Protein AF-A0A1G2Q0B9-F1 (afdb_monomer)

Sequence (126 aa):
MPLTKEKIKHFQEKLEEEKKQLESELSRVGKKNPEVAGDWEAVPEDLNVETSDTGELAGAFEEMENRSAVENTLEERFILVSRALDAVKKETYGVCSSQEGKPHPIEYKRLEANPAATECIKHAGI

Solvent-accessible surface area (backbone atoms only — not comparable to full-atom values): 7282 Å² total; per-residue (Å²): 129,83,85,51,71,71,57,50,50,58,43,49,56,52,41,53,52,51,43,54,52,41,54,58,54,40,59,74,31,25,46,75,44,91,90,40,94,82,40,69,42,56,49,73,75,100,63,94,63,52,77,88,39,66,67,50,43,49,52,53,50,55,52,38,52,52,30,38,56,52,32,54,58,46,40,58,51,41,50,37,32,52,51,37,54,50,25,52,75,69,74,48,58,58,40,28,68,64,84,73,80,72,89,44,67,33,51,67,71,54,40,72,76,36,63,43,59,55,44,24,80,89,70,44,95,120

InterPro domains:
  IPR037187 DksA, N-terminal domain superfamily [SSF109635] (3-89)

Mean predicted aligned error: 4.36 Å

pLDDT: mean 93.0, std 7.06, range [52.38, 98.62]

Radius of gyration: 19.01 Å; Cα contacts (8 Å, |Δi|>4): 142; chains: 1; bounding box: 46×31×56 Å

Structure (mmCIF, N/CA/C/O backbone):
data_AF-A0A1G2Q0B9-F1
#
_entry.id   AF-A0A1G2Q0B9-F1
#
loop_
_atom_site.group_PDB
_atom_site.id
_atom_site.type_symbol
_atom_site.label_atom_id
_atom_site.label_alt_id
_atom_site.label_comp_id
_atom_site.label_asym_id
_atom_site.label_entity_id
_atom_site.label_seq_id
_atom_site.pdbx_PDB_ins_code
_atom_site.Cartn_x
_atom_site.Cartn_y
_atom_site.Cartn_z
_atom_site.occupancy
_atom_site.B_iso_or_equiv
_atom_site.auth_seq_id
_atom_site.auth_comp_id
_atom_site.auth_asym_id
_atom_site.auth_atom_id
_atom_site.pdbx_PDB_model_num
ATOM 1 N N . MET A 1 1 ? -11.614 7.821 20.671 1.00 59.47 1 MET A N 1
ATOM 2 C CA . MET A 1 1 ? -12.758 6.907 20.459 1.00 59.47 1 MET A CA 1
ATOM 3 C C . MET A 1 1 ? -12.382 5.942 19.345 1.00 59.47 1 MET A C 1
ATOM 5 O O . MET A 1 1 ? -11.738 6.406 18.409 1.00 59.47 1 MET A O 1
ATOM 9 N N . PRO A 1 2 ? -12.712 4.646 19.454 1.00 75.25 2 PRO A N 1
ATOM 10 C CA . PRO A 1 2 ? -12.465 3.677 18.385 1.00 75.25 2 PRO A CA 1
ATOM 11 C C . PRO A 1 2 ? -13.298 4.004 17.133 1.00 75.25 2 PRO A C 1
ATOM 13 O O . PRO A 1 2 ? -14.316 4.695 17.226 1.00 75.25 2 PRO A O 1
ATOM 16 N N . LEU A 1 3 ? -12.851 3.539 15.963 1.00 89.31 3 LEU A N 1
ATOM 17 C CA . LEU A 1 3 ? -13.593 3.683 14.706 1.00 89.31 3 LEU A CA 1
ATOM 18 C C . LEU A 1 3 ? -14.903 2.887 14.757 1.00 89.31 3 LEU A C 1
ATOM 20 O O . LEU A 1 3 ? -14.970 1.821 15.365 1.00 89.31 3 LEU A O 1
ATOM 24 N N . THR A 1 4 ? -15.944 3.399 14.099 1.00 93.62 4 THR A N 1
ATOM 25 C CA . THR A 1 4 ? -17.203 2.660 13.940 1.00 93.62 4 THR A CA 1
ATOM 26 C C . THR A 1 4 ? -17.090 1.656 12.793 1.00 93.62 4 THR A C 1
ATOM 28 O O . THR A 1 4 ? -16.256 1.819 11.898 1.00 93.62 4 THR A O 1
ATOM 31 N N . LYS A 1 5 ? -17.954 0.635 12.783 1.00 93.75 5 LYS A N 1
ATOM 32 C CA . LYS A 1 5 ? -17.974 -0.388 11.724 1.00 93.75 5 LYS A CA 1
ATOM 33 C C . LYS A 1 5 ? -18.226 0.216 10.343 1.00 93.75 5 LYS A C 1
ATOM 35 O O . LYS A 1 5 ? -17.613 -0.205 9.370 1.00 93.75 5 LYS A O 1
ATOM 40 N N . GLU A 1 6 ? -19.070 1.240 10.265 1.00 95.25 6 GLU A N 1
ATOM 41 C CA . GLU A 1 6 ? -19.388 1.948 9.022 1.00 95.25 6 GLU A CA 1
ATOM 42 C C . GLU A 1 6 ? -18.150 2.661 8.466 1.00 95.25 6 GLU A C 1
ATOM 44 O O . GLU A 1 6 ? -17.881 2.593 7.270 1.00 95.25 6 GLU A O 1
ATOM 49 N N . LYS A 1 7 ? -17.348 3.290 9.339 1.00 95.44 7 LYS A N 1
ATOM 50 C CA . LYS A 1 7 ? -16.085 3.927 8.940 1.00 95.44 7 LYS A CA 1
ATOM 51 C C . LYS A 1 7 ? -15.043 2.908 8.496 1.00 95.44 7 LYS A C 1
ATOM 53 O O . LYS A 1 7 ? -14.341 3.154 7.523 1.00 95.44 7 LYS A O 1
ATOM 58 N N . ILE A 1 8 ? -14.941 1.777 9.195 1.00 96.25 8 ILE A N 1
ATOM 59 C CA . ILE A 1 8 ? -14.029 0.691 8.812 1.00 96.25 8 ILE A CA 1
ATOM 60 C C . ILE A 1 8 ? -14.402 0.164 7.425 1.00 96.25 8 ILE A C 1
ATOM 62 O O . ILE A 1 8 ? -13.527 0.062 6.573 1.00 96.25 8 ILE A O 1
ATOM 66 N N . LYS A 1 9 ? -15.694 -0.076 7.168 1.00 97.44 9 LYS A N 1
ATOM 67 C CA . LYS A 1 9 ? -16.182 -0.519 5.856 1.00 97.44 9 LYS A CA 1
ATOM 68 C C . LYS A 1 9 ? -15.842 0.481 4.745 1.00 97.44 9 LYS A C 1
ATOM 70 O O . LYS A 1 9 ? -15.314 0.083 3.716 1.00 97.44 9 LYS A O 1
ATOM 75 N N . HIS A 1 10 ? -16.072 1.773 4.981 1.00 97.06 10 HIS A N 1
ATOM 76 C CA . HIS A 1 10 ? -15.712 2.838 4.035 1.00 97.06 10 HIS A CA 1
ATOM 77 C C . HIS A 1 10 ? -14.220 2.832 3.675 1.00 97.06 10 HIS A C 1
ATOM 79 O O . HIS A 1 10 ? -13.854 2.975 2.512 1.00 97.06 10 HIS A O 1
ATOM 85 N N . PHE A 1 11 ? -13.337 2.657 4.661 1.00 98.12 11 PHE A N 1
ATOM 86 C CA . PHE A 1 11 ? -11.901 2.576 4.391 1.00 98.12 11 PHE A CA 1
ATOM 87 C C . PHE A 1 11 ? -11.496 1.269 3.713 1.00 98.12 11 PHE A C 1
ATOM 89 O O . PHE A 1 11 ? -10.630 1.293 2.844 1.00 98.12 11 PHE A O 1
ATOM 96 N N . GLN A 1 12 ? -12.128 0.153 4.074 1.00 98.31 12 GLN A N 1
ATOM 97 C CA . GLN A 1 12 ? -11.897 -1.133 3.429 1.00 98.31 12 GLN A CA 1
ATOM 98 C C . GLN A 1 12 ? -12.206 -1.064 1.929 1.00 98.31 12 GLN A C 1
ATOM 100 O O . GLN A 1 12 ? -11.368 -1.472 1.135 1.00 98.31 12 GLN A O 1
ATOM 105 N N . GLU A 1 13 ? -13.348 -0.494 1.538 1.00 98.38 13 GLU A N 1
ATOM 106 C CA . GLU A 1 13 ? -13.730 -0.347 0.124 1.00 98.38 13 GLU A CA 1
ATOM 107 C C . GLU A 1 13 ? -12.688 0.469 -0.661 1.00 98.38 13 GLU A C 1
ATOM 109 O O . GLU A 1 13 ? -12.262 0.056 -1.740 1.00 98.38 13 GLU A O 1
ATOM 114 N N . LYS A 1 14 ? -12.191 1.573 -0.084 1.00 98.38 14 LYS A N 1
ATOM 115 C CA . LYS A 1 14 ? -11.109 2.373 -0.686 1.00 98.38 14 LYS A CA 1
ATOM 116 C C . LYS A 1 14 ? -9.808 1.587 -0.848 1.00 98.38 14 LYS A C 1
ATOM 118 O O . LYS A 1 14 ? -9.160 1.681 -1.885 1.00 98.38 14 LYS A O 1
ATOM 123 N N . LEU A 1 15 ? -9.419 0.829 0.176 1.00 98.62 15 LEU A N 1
ATOM 124 C CA . LEU A 1 15 ? -8.200 0.018 0.159 1.00 98.62 15 LEU A CA 1
ATOM 125 C C . LEU A 1 15 ? -8.294 -1.131 -0.854 1.00 98.62 15 LEU A C 1
ATOM 127 O O . LEU A 1 15 ? -7.304 -1.458 -1.501 1.00 98.62 15 LEU A O 1
ATOM 131 N N . GLU A 1 16 ? -9.463 -1.753 -1.003 1.00 98.56 16 GLU A N 1
ATOM 132 C CA . GLU A 1 16 ? -9.695 -2.808 -1.996 1.00 98.56 16 GLU A CA 1
ATOM 133 C C . GLU A 1 16 ? -9.631 -2.264 -3.429 1.00 98.56 16 GLU A C 1
ATOM 135 O O . GLU A 1 16 ? -9.020 -2.893 -4.297 1.00 98.56 16 GLU A O 1
ATOM 140 N N . GLU A 1 17 ? -10.210 -1.085 -3.671 1.00 98.56 17 GLU A N 1
ATOM 141 C CA . GLU A 1 17 ? -10.113 -0.397 -4.960 1.00 98.56 17 GLU A CA 1
ATOM 142 C C . GLU A 1 17 ? -8.662 -0.027 -5.291 1.00 98.56 17 GLU A C 1
ATOM 144 O O . GLU A 1 17 ? -8.171 -0.366 -6.370 1.00 98.56 17 GLU A O 1
ATOM 149 N N . GLU A 1 18 ? -7.955 0.593 -4.344 1.00 98.50 18 GLU A N 1
ATOM 150 C CA . GLU A 1 18 ? -6.550 0.967 -4.504 1.00 98.50 18 GLU A CA 1
ATOM 151 C C . GLU A 1 18 ? -5.663 -0.261 -4.744 1.00 98.50 18 GLU A C 1
ATOM 153 O O . GLU A 1 18 ? -4.842 -0.268 -5.660 1.00 98.50 18 GLU A O 1
ATOM 158 N N . LYS A 1 19 ? -5.870 -1.347 -3.988 1.00 98.19 19 LYS A N 1
ATOM 159 C CA . LYS A 1 19 ? -5.128 -2.597 -4.182 1.00 98.19 19 LYS A CA 1
ATOM 160 C C . LYS A 1 19 ? -5.272 -3.118 -5.608 1.00 98.19 19 LYS A C 1
ATOM 162 O O . LYS A 1 19 ? -4.279 -3.504 -6.216 1.00 98.19 19 LYS A O 1
ATOM 167 N N . LYS A 1 20 ? -6.492 -3.121 -6.148 1.00 98.25 20 LYS A N 1
ATOM 168 C CA . LYS A 1 20 ? -6.757 -3.585 -7.514 1.00 98.25 20 LYS A CA 1
ATOM 169 C C . LYS A 1 20 ? -6.062 -2.708 -8.560 1.00 98.25 20 LYS A C 1
ATOM 171 O O . LYS A 1 20 ? -5.579 -3.234 -9.561 1.00 98.25 20 LYS A O 1
ATOM 176 N N . GLN A 1 21 ? -6.018 -1.394 -8.341 1.00 98.44 21 GLN A N 1
ATO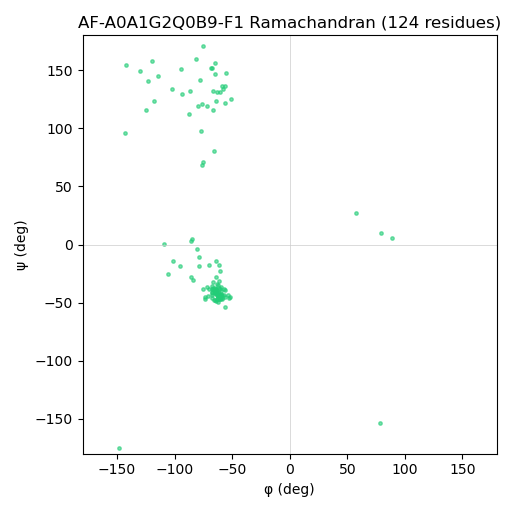M 177 C CA . GLN A 1 21 ? -5.299 -0.467 -9.219 1.00 98.44 21 GLN A CA 1
ATOM 178 C C . GLN A 1 21 ? -3.793 -0.750 -9.194 1.00 98.44 21 GLN A C 1
ATOM 180 O O . GLN A 1 21 ? -3.209 -0.966 -10.253 1.00 98.44 21 GLN A O 1
ATOM 185 N N . LEU A 1 22 ? -3.201 -0.886 -8.004 1.00 98.31 22 LEU A N 1
ATOM 186 C CA . LEU A 1 22 ? -1.781 -1.213 -7.837 1.00 98.31 22 LEU A CA 1
ATOM 187 C C . LEU A 1 22 ? -1.412 -2.552 -8.485 1.00 98.31 22 LEU A C 1
ATOM 189 O O . LEU A 1 22 ? -0.414 -2.627 -9.189 1.00 98.31 22 LEU A O 1
ATOM 193 N N . GLU A 1 23 ? -2.229 -3.601 -8.329 1.00 97.25 23 GLU A N 1
ATOM 194 C CA . GLU A 1 23 ? -1.986 -4.881 -9.017 1.00 97.25 23 GLU A CA 1
ATOM 195 C C . GLU A 1 23 ? -2.013 -4.735 -10.541 1.00 97.25 23 GLU A C 1
ATOM 197 O O . GLU A 1 23 ? -1.227 -5.377 -11.240 1.00 97.25 23 GLU A O 1
ATOM 202 N N . SER A 1 24 ? -2.910 -3.894 -11.064 1.00 97.62 24 SER A N 1
ATOM 203 C CA . SER A 1 24 ? -2.963 -3.612 -12.495 1.00 97.62 24 SER A CA 1
ATOM 20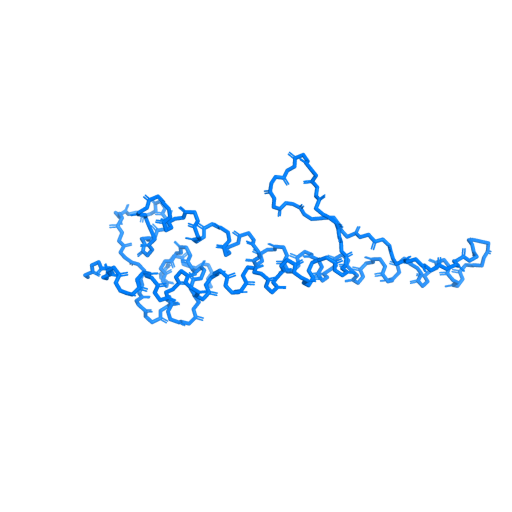4 C C . SER A 1 24 ? -1.729 -2.850 -12.973 1.00 97.62 24 SER A C 1
ATOM 206 O O . SER A 1 24 ? -1.275 -3.115 -14.083 1.00 97.62 24 SER A O 1
ATOM 208 N N . GLU A 1 25 ? -1.208 -1.906 -12.194 1.00 97.62 25 GLU A N 1
ATOM 209 C CA . GLU A 1 25 ? -0.025 -1.120 -12.556 1.00 97.62 25 GLU A CA 1
ATOM 210 C C . GLU A 1 25 ? 1.255 -1.952 -12.450 1.00 97.62 25 GLU A C 1
ATOM 212 O O . GLU A 1 25 ? 2.015 -2.018 -13.416 1.00 97.62 25 GLU A O 1
ATOM 217 N N . LEU A 1 26 ? 1.429 -2.689 -11.351 1.00 97.56 26 LEU A N 1
ATOM 218 C CA . LEU A 1 26 ? 2.545 -3.616 -11.147 1.00 97.56 26 LEU A CA 1
ATOM 219 C C . LEU A 1 26 ? 2.628 -4.663 -12.262 1.00 97.56 26 LEU A C 1
ATOM 221 O O . LEU A 1 26 ? 3.710 -4.931 -12.772 1.00 97.56 26 LEU A O 1
ATOM 225 N N . SER A 1 27 ? 1.488 -5.181 -12.738 1.00 95.88 27 SER A N 1
ATOM 226 C CA . SER A 1 27 ? 1.460 -6.151 -13.847 1.00 95.88 27 SER A CA 1
ATOM 227 C C . SER A 1 27 ? 1.976 -5.624 -15.190 1.00 95.88 27 SER A C 1
ATOM 229 O O . SER A 1 27 ? 2.222 -6.418 -16.097 1.00 95.88 27 SER A O 1
ATOM 231 N N . ARG A 1 28 ? 2.135 -4.302 -15.343 1.00 94.94 28 ARG A N 1
ATOM 232 C CA . ARG A 1 28 ? 2.705 -3.695 -16.557 1.00 94.94 28 ARG A CA 1
ATOM 233 C C . ARG A 1 28 ? 4.229 -3.673 -16.527 1.00 94.94 28 ARG A C 1
ATOM 235 O O . ARG A 1 28 ? 4.855 -3.749 -17.583 1.00 94.94 28 ARG A O 1
ATOM 242 N N . VAL A 1 29 ? 4.813 -3.568 -15.336 1.00 95.56 29 VAL A N 1
ATOM 243 C CA . VAL A 1 29 ? 6.261 -3.406 -15.139 1.00 95.56 29 VAL A CA 1
ATOM 244 C C . VAL A 1 29 ? 6.941 -4.679 -14.639 1.00 95.56 29 VAL A C 1
ATOM 246 O O . VAL A 1 29 ? 8.112 -4.897 -14.943 1.00 95.56 29 VAL A O 1
ATOM 249 N N . GLY A 1 30 ? 6.201 -5.560 -13.967 1.00 94.88 30 GLY A N 1
ATOM 250 C CA . GLY A 1 30 ? 6.737 -6.743 -13.307 1.00 94.88 30 GLY A CA 1
ATOM 251 C C . GLY A 1 30 ? 5.788 -7.940 -13.270 1.00 94.88 30 GLY A C 1
ATOM 252 O O . GLY A 1 30 ? 4.697 -7.945 -13.849 1.00 94.88 30 GLY A O 1
ATOM 253 N N . LYS A 1 31 ? 6.227 -8.991 -12.578 1.00 94.62 31 LYS A N 1
ATO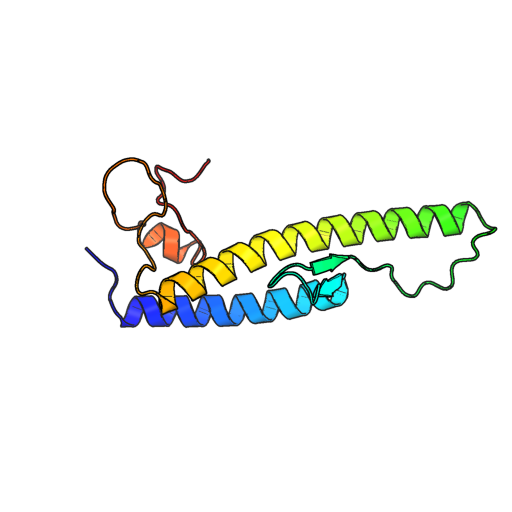M 254 C CA . LYS A 1 31 ? 5.469 -10.223 -12.328 1.00 94.62 31 LYS A CA 1
ATOM 255 C C . LYS A 1 31 ? 5.501 -10.557 -10.843 1.00 94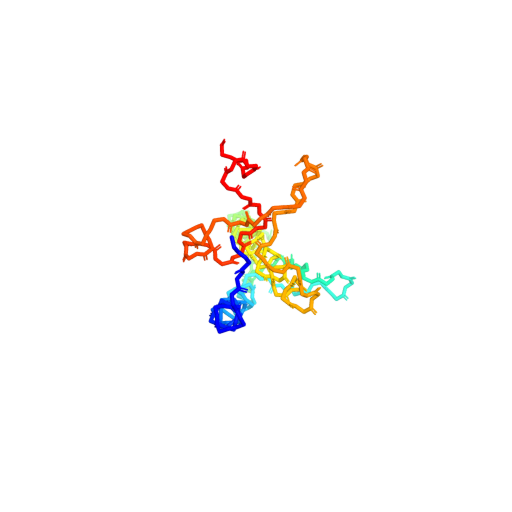.62 31 LYS A C 1
ATOM 257 O O . LYS A 1 31 ? 6.479 -10.278 -10.169 1.00 94.62 31 LYS A O 1
ATOM 262 N N . LYS A 1 32 ? 4.440 -11.190 -10.345 1.00 93.81 32 LYS A N 1
ATOM 263 C CA . LYS A 1 32 ? 4.393 -11.672 -8.959 1.00 93.81 32 LYS A CA 1
ATOM 264 C C . LYS A 1 32 ? 5.406 -12.797 -8.757 1.00 93.81 32 LYS A C 1
ATOM 266 O O . LYS A 1 32 ? 5.383 -13.762 -9.526 1.00 93.81 32 LYS A O 1
ATOM 271 N N . ASN A 1 33 ? 6.189 -12.718 -7.688 1.00 91.50 33 ASN A N 1
ATOM 272 C CA . ASN A 1 33 ? 6.985 -13.835 -7.210 1.00 91.50 33 ASN A CA 1
ATOM 273 C C . ASN A 1 33 ? 6.049 -14.885 -6.570 1.00 91.50 33 ASN A C 1
ATOM 275 O O . ASN A 1 33 ? 5.324 -14.578 -5.618 1.00 91.50 33 ASN A O 1
ATOM 279 N N . PRO A 1 34 ? 5.995 -16.130 -7.080 1.00 89.62 34 PRO A N 1
ATOM 280 C CA . PRO A 1 34 ? 5.135 -17.165 -6.512 1.00 89.62 34 PRO A CA 1
ATOM 281 C C . PRO A 1 34 ? 5.601 -17.658 -5.132 1.00 89.62 34 PRO A C 1
ATOM 283 O O . PRO A 1 34 ? 4.808 -18.278 -4.422 1.00 89.62 34 PRO A O 1
ATOM 286 N N . GLU A 1 35 ? 6.856 -17.409 -4.751 1.00 91.56 35 GLU A N 1
ATOM 287 C CA . GLU A 1 35 ? 7.436 -17.868 -3.485 1.00 91.56 35 GLU A CA 1
ATOM 288 C C . GLU A 1 35 ? 7.162 -16.903 -2.324 1.00 91.56 35 GLU A C 1
ATOM 290 O O . GLU A 1 35 ? 7.054 -17.339 -1.173 1.00 91.56 35 GLU A O 1
ATOM 295 N N . VAL A 1 36 ? 6.995 -15.607 -2.611 1.00 88.38 36 VAL A N 1
ATOM 296 C CA . VAL A 1 36 ? 6.824 -14.560 -1.596 1.00 88.38 36 VAL A CA 1
ATOM 297 C C . VAL A 1 36 ? 5.538 -13.773 -1.852 1.00 88.38 36 VAL A C 1
ATOM 299 O O . VAL A 1 36 ? 5.349 -13.100 -2.860 1.00 88.38 36 VAL A O 1
ATOM 302 N N . ALA A 1 37 ? 4.594 -13.862 -0.913 1.00 83.50 37 ALA A N 1
ATOM 303 C CA . ALA A 1 37 ? 3.288 -13.236 -1.073 1.00 83.50 37 ALA A CA 1
ATOM 304 C C . ALA A 1 37 ? 3.386 -11.702 -1.072 1.00 83.50 37 ALA A C 1
ATOM 306 O O . ALA A 1 37 ? 3.664 -11.089 -0.043 1.00 83.50 37 ALA A O 1
ATOM 307 N N . GLY A 1 38 ? 3.032 -11.103 -2.207 1.00 83.25 38 GLY A N 1
ATOM 308 C CA . GLY A 1 38 ? 3.025 -9.653 -2.387 1.00 83.25 38 GLY A CA 1
ATOM 309 C C . GLY A 1 38 ? 4.342 -9.070 -2.878 1.00 83.25 38 GLY A C 1
ATOM 310 O O . GLY A 1 38 ? 4.404 -7.851 -2.968 1.00 83.25 38 GLY A O 1
ATOM 311 N N . ASP A 1 39 ? 5.300 -9.937 -3.204 1.00 92.81 39 ASP A N 1
ATOM 312 C CA . ASP A 1 39 ? 6.567 -9.609 -3.846 1.00 92.81 39 ASP A CA 1
ATOM 313 C C . ASP A 1 39 ? 6.390 -9.591 -5.373 1.00 92.81 39 ASP A C 1
ATOM 315 O O . ASP A 1 39 ? 5.760 -10.490 -5.958 1.00 92.81 39 ASP A O 1
ATOM 319 N N . TRP A 1 40 ? 6.888 -8.544 -6.009 1.00 96.31 40 TRP A N 1
ATOM 320 C CA . TRP A 1 40 ? 6.868 -8.306 -7.439 1.00 96.31 40 TRP A CA 1
ATOM 321 C C . TRP A 1 40 ? 8.294 -8.120 -7.939 1.00 96.31 40 TRP A C 1
ATOM 323 O O . TRP A 1 40 ? 9.133 -7.496 -7.313 1.00 96.31 40 TRP A O 1
ATOM 333 N N . GLU A 1 41 ? 8.565 -8.667 -9.115 1.00 95.56 41 GLU A N 1
ATOM 334 C CA . GLU A 1 41 ? 9.863 -8.535 -9.755 1.00 95.56 41 GLU A CA 1
ATOM 335 C C . GLU A 1 41 ? 9.680 -7.805 -11.076 1.00 95.56 41 GLU A C 1
ATOM 337 O O . GLU A 1 41 ? 8.903 -8.240 -11.938 1.00 95.56 41 GLU A O 1
ATOM 342 N N . ALA A 1 42 ? 10.394 -6.692 -11.245 1.00 95.31 42 ALA A N 1
ATOM 343 C CA . ALA A 1 42 ? 10.452 -5.998 -12.520 1.00 95.31 42 ALA A CA 1
ATOM 344 C C . ALA A 1 42 ? 10.975 -6.943 -13.607 1.00 95.31 42 ALA A C 1
ATOM 346 O O . ALA A 1 42 ? 11.967 -7.653 -13.430 1.00 95.31 42 ALA A O 1
ATOM 347 N N . VAL A 1 43 ? 10.303 -6.943 -14.754 1.00 92.81 43 VAL A N 1
ATOM 348 C CA . VAL A 1 43 ? 10.707 -7.750 -15.907 1.00 92.81 43 VAL A CA 1
ATOM 349 C C . VAL A 1 43 ? 11.115 -6.837 -17.051 1.00 92.81 43 VAL A C 1
ATOM 351 O O . VAL A 1 43 ? 10.490 -5.785 -17.213 1.00 92.81 43 VAL A O 1
ATOM 354 N N . PRO A 1 44 ? 12.115 -7.223 -17.863 1.00 86.56 44 PRO A N 1
ATOM 355 C CA . PRO A 1 44 ? 12.427 -6.508 -19.089 1.00 86.56 44 PRO A CA 1
ATOM 356 C C . PRO A 1 44 ? 11.194 -6.409 -19.984 1.00 86.56 44 PRO A C 1
ATOM 358 O O . PRO A 1 44 ? 10.345 -7.309 -20.005 1.00 86.56 44 PRO A O 1
ATOM 361 N N . GLU A 1 45 ? 11.103 -5.318 -20.734 1.00 82.50 45 GLU A N 1
ATOM 362 C CA . GLU A 1 45 ? 10.150 -5.241 -21.830 1.00 82.50 45 GLU A CA 1
ATOM 363 C C . GLU A 1 45 ? 10.563 -6.206 -22.953 1.00 82.50 45 GLU A C 1
ATOM 365 O O . GLU A 1 45 ? 11.745 -6.524 -23.106 1.00 82.50 45 GLU A O 1
ATOM 370 N N . ASP A 1 46 ? 9.590 -6.698 -23.724 1.00 77.69 46 ASP A N 1
ATOM 371 C CA . ASP A 1 46 ? 9.848 -7.551 -24.890 1.00 77.69 46 ASP A CA 1
ATOM 372 C C . ASP A 1 46 ? 10.363 -6.688 -26.052 1.00 77.69 46 ASP A C 1
ATOM 374 O O . ASP A 1 46 ? 9.652 -6.361 -27.005 1.00 77.69 46 ASP A O 1
ATOM 378 N N . LEU A 1 47 ? 11.599 -6.223 -25.896 1.00 75.06 47 LEU A N 1
ATOM 379 C CA . LEU A 1 47 ? 12.343 -5.469 -26.888 1.00 75.06 47 LEU A CA 1
ATOM 380 C C . LEU A 1 47 ? 13.183 -6.465 -27.692 1.00 75.06 47 LEU A C 1
ATOM 382 O O . LEU A 1 47 ? 13.926 -7.268 -27.126 1.00 75.06 47 LEU A O 1
ATOM 386 N N . ASN A 1 48 ? 13.101 -6.403 -29.021 1.00 80.75 48 ASN A N 1
ATOM 387 C CA . ASN A 1 48 ? 13.977 -7.174 -29.905 1.00 80.75 48 ASN A CA 1
ATOM 388 C C . ASN A 1 48 ? 15.373 -6.528 -29.954 1.00 80.75 48 ASN A C 1
ATOM 390 O O . ASN A 1 48 ? 15.738 -5.923 -30.958 1.00 80.75 48 ASN A O 1
ATOM 394 N N . VAL A 1 49 ? 16.093 -6.599 -28.832 1.00 83.56 49 VAL A N 1
ATOM 395 C CA . VAL A 1 49 ? 17.401 -5.965 -28.617 1.00 83.56 49 VAL A CA 1
ATOM 396 C C . VAL A 1 49 ? 18.492 -6.757 -29.328 1.00 83.56 49 VAL A C 1
ATOM 398 O O . VAL A 1 49 ? 18.743 -7.921 -28.998 1.00 83.56 49 VAL A O 1
ATOM 401 N N . GLU A 1 50 ? 19.215 -6.114 -30.241 1.00 86.00 50 GLU A N 1
ATOM 402 C CA . GLU A 1 50 ? 20.433 -6.673 -30.817 1.00 86.00 50 GLU A CA 1
ATOM 403 C C . GLU A 1 50 ? 21.582 -6.542 -29.812 1.00 86.00 50 GLU A C 1
ATOM 405 O O . GLU A 1 50 ? 22.242 -5.515 -29.700 1.00 86.00 50 GLU A O 1
ATOM 410 N N . THR A 1 51 ? 21.864 -7.614 -29.070 1.00 84.56 51 THR A N 1
ATOM 411 C CA . THR A 1 51 ? 22.878 -7.598 -27.990 1.00 84.56 51 THR A CA 1
ATOM 412 C C . THR A 1 51 ? 24.309 -7.282 -28.448 1.00 84.56 51 THR A C 1
ATOM 414 O O . THR A 1 51 ? 25.152 -6.933 -27.621 1.00 84.56 51 THR A O 1
ATOM 417 N N . SER A 1 52 ? 24.607 -7.395 -29.747 1.00 90.81 52 SER A N 1
ATOM 418 C CA . SER A 1 52 ? 25.882 -6.957 -30.328 1.00 90.81 52 SER A CA 1
ATOM 419 C C . SER A 1 52 ? 25.967 -5.447 -30.565 1.00 90.81 52 SER A C 1
ATOM 421 O O . SER A 1 52 ? 27.074 -4.933 -30.730 1.00 90.81 52 SER A O 1
ATOM 423 N N . ASP A 1 53 ? 24.833 -4.741 -30.593 1.00 93.31 53 ASP A N 1
ATOM 424 C CA . ASP A 1 53 ? 24.785 -3.283 -30.633 1.00 93.31 53 ASP A CA 1
ATOM 425 C C . ASP A 1 53 ? 24.826 -2.736 -29.201 1.00 93.31 53 ASP A C 1
ATOM 427 O O . ASP A 1 53 ? 23.906 -2.894 -28.398 1.00 93.31 53 ASP A O 1
ATOM 431 N N . THR A 1 54 ? 25.929 -2.073 -28.862 1.00 92.31 54 THR A N 1
ATOM 432 C CA . THR A 1 54 ? 26.136 -1.519 -27.521 1.00 92.31 54 THR A CA 1
ATOM 433 C C . THR A 1 54 ? 25.138 -0.419 -27.161 1.00 92.31 54 THR A C 1
ATOM 435 O O . THR A 1 54 ? 24.873 -0.221 -25.980 1.00 92.31 54 THR A O 1
ATOM 438 N N . GLY A 1 55 ? 24.615 0.313 -28.150 1.00 92.81 55 GLY A N 1
ATOM 439 C CA . GLY A 1 55 ? 23.623 1.364 -27.937 1.00 92.81 55 GLY A CA 1
ATOM 440 C C . GLY A 1 55 ? 22.251 0.785 -27.606 1.00 92.81 55 GLY A C 1
ATOM 441 O O . GLY A 1 55 ? 21.626 1.227 -26.644 1.00 92.81 55 GLY A O 1
ATOM 442 N N . GLU A 1 56 ? 21.815 -0.242 -28.341 1.00 92.12 56 GLU A N 1
ATOM 443 C CA . GLU A 1 56 ? 20.563 -0.946 -28.027 1.00 92.12 56 GLU A CA 1
ATOM 444 C C . GLU A 1 56 ? 20.642 -1.666 -26.677 1.00 92.12 56 GLU A C 1
ATOM 446 O O . GLU A 1 56 ? 19.716 -1.576 -25.871 1.00 92.12 56 GLU A O 1
ATOM 451 N N . LEU A 1 57 ? 21.773 -2.319 -26.390 1.00 91.44 57 LEU A N 1
ATOM 452 C CA . LEU A 1 57 ? 22.001 -2.969 -25.102 1.00 91.44 57 LEU A CA 1
ATOM 453 C C . LEU A 1 57 ? 21.962 -1.966 -23.937 1.00 91.44 57 LEU A C 1
ATOM 455 O O . LEU A 1 57 ? 21.346 -2.251 -22.912 1.00 91.44 57 LEU A O 1
ATOM 459 N N . ALA A 1 58 ? 22.586 -0.793 -24.088 1.00 92.75 58 ALA A N 1
ATOM 460 C CA . ALA A 1 58 ? 22.540 0.262 -23.076 1.00 92.75 58 ALA A CA 1
ATOM 461 C C . ALA A 1 58 ? 21.106 0.763 -22.839 1.00 92.75 58 ALA A C 1
ATOM 463 O O . ALA A 1 58 ? 20.680 0.852 -21.691 1.00 92.75 58 ALA A O 1
ATOM 464 N N . GLY A 1 59 ? 20.338 1.004 -23.907 1.00 91.56 59 GLY A N 1
ATOM 465 C CA . GLY A 1 59 ? 18.935 1.411 -23.790 1.00 91.56 59 GLY A CA 1
ATOM 466 C C . GLY A 1 59 ? 18.066 0.369 -23.076 1.00 91.56 59 GLY A C 1
ATOM 467 O O . GLY A 1 59 ? 17.223 0.726 -22.257 1.00 91.56 59 GLY A O 1
ATOM 468 N N . ALA A 1 60 ? 18.305 -0.922 -23.321 1.00 91.56 60 ALA A N 1
ATOM 469 C CA . ALA A 1 60 ? 17.598 -1.999 -22.629 1.00 91.56 60 ALA A CA 1
ATOM 470 C C . ALA A 1 60 ? 17.894 -2.029 -21.118 1.00 91.56 60 ALA A C 1
ATOM 472 O O . ALA A 1 60 ? 16.992 -2.293 -20.321 1.00 91.56 60 ALA A O 1
ATOM 473 N N . PHE A 1 61 ? 19.136 -1.737 -20.716 1.00 92.38 61 PHE A N 1
ATOM 474 C CA . PHE A 1 61 ? 19.497 -1.615 -19.302 1.00 92.38 61 PHE A CA 1
ATOM 475 C C . PHE A 1 61 ? 18.839 -0.402 -18.640 1.00 92.38 61 PHE A C 1
ATOM 477 O O . PHE A 1 61 ? 18.256 -0.553 -17.570 1.00 92.38 61 PHE A O 1
ATOM 484 N N . GLU A 1 62 ? 18.868 0.767 -19.284 1.00 94.25 62 GLU A N 1
ATOM 485 C CA . GLU A 1 62 ? 18.212 1.978 -18.767 1.00 94.25 62 GLU A CA 1
ATOM 486 C C . GLU A 1 62 ? 16.699 1.769 -18.581 1.00 94.25 62 GLU A C 1
ATOM 488 O O . GLU A 1 62 ? 16.134 2.138 -17.550 1.00 94.25 62 GLU A O 1
ATOM 493 N N . GLU A 1 63 ? 16.033 1.119 -19.539 1.00 93.31 63 GLU A N 1
ATOM 494 C CA . GLU A 1 63 ? 14.608 0.794 -19.419 1.00 93.31 63 GLU A CA 1
ATOM 495 C C . GLU A 1 63 ? 14.339 -0.192 -18.274 1.00 93.31 63 GLU A C 1
ATOM 497 O O . GLU A 1 63 ? 13.389 -0.021 -17.508 1.00 93.31 63 GLU A O 1
ATOM 502 N N . MET A 1 64 ? 15.193 -1.205 -18.100 1.00 94.94 64 MET A N 1
ATOM 503 C CA . MET A 1 64 ? 15.072 -2.140 -16.981 1.00 94.94 64 MET A CA 1
ATOM 504 C C . MET A 1 64 ? 15.223 -1.435 -15.623 1.00 94.94 64 MET A C 1
ATOM 506 O O . MET A 1 64 ? 14.450 -1.717 -14.705 1.00 94.94 64 MET A O 1
ATOM 510 N N . GLU A 1 65 ? 16.166 -0.498 -15.496 1.00 95.81 65 GLU A N 1
ATOM 511 C CA . GLU A 1 65 ? 16.340 0.318 -14.287 1.00 95.81 65 GLU A CA 1
ATOM 512 C C . GLU A 1 65 ? 15.106 1.187 -14.009 1.00 95.81 65 GLU A C 1
ATOM 514 O O . GLU A 1 65 ? 14.608 1.211 -12.879 1.00 95.81 65 GLU A O 1
ATOM 519 N N . ASN A 1 66 ? 14.548 1.831 -15.039 1.00 95.75 66 ASN A N 1
ATOM 520 C CA . ASN A 1 66 ? 13.324 2.625 -14.915 1.00 95.75 66 ASN A CA 1
ATOM 521 C C . ASN A 1 66 ? 12.137 1.774 -14.448 1.00 95.75 66 ASN A C 1
ATOM 523 O O . ASN A 1 66 ? 11.423 2.153 -13.516 1.00 95.75 66 ASN A O 1
ATOM 527 N N . ARG A 1 67 ? 11.938 0.601 -15.058 1.00 96.50 67 ARG A N 1
ATOM 528 C CA . ARG A 1 67 ? 10.869 -0.332 -14.672 1.00 96.50 67 ARG A CA 1
ATOM 529 C C . ARG A 1 67 ? 11.046 -0.815 -13.240 1.00 96.50 67 ARG A C 1
ATOM 531 O O . ARG A 1 67 ? 10.058 -0.860 -12.512 1.00 96.50 67 ARG A O 1
ATOM 538 N N . SER A 1 68 ? 12.277 -1.108 -12.817 1.00 96.94 68 SER A N 1
ATOM 539 C CA . SER A 1 68 ? 12.566 -1.484 -11.429 1.00 96.94 68 SER A CA 1
ATOM 540 C C . SER A 1 68 ? 12.266 -0.353 -10.447 1.00 96.94 68 SER A C 1
ATOM 542 O O . SER A 1 68 ? 11.673 -0.594 -9.400 1.00 96.94 68 SER A O 1
ATOM 544 N N . ALA A 1 69 ? 12.595 0.897 -10.775 1.00 97.31 69 ALA A N 1
ATOM 545 C CA . ALA A 1 69 ? 12.276 2.033 -9.910 1.00 97.31 69 ALA A CA 1
ATOM 546 C C . ALA A 1 69 ? 10.755 2.235 -9.743 1.00 97.31 69 ALA A C 1
ATOM 548 O O . ALA A 1 69 ? 10.269 2.504 -8.638 1.00 97.31 69 ALA A O 1
ATOM 549 N N . VAL A 1 70 ? 9.999 2.082 -10.836 1.00 97.50 70 VAL A N 1
ATOM 550 C CA . VAL A 1 70 ? 8.531 2.162 -10.817 1.00 97.50 70 VAL A CA 1
ATOM 551 C C . VAL A 1 70 ? 7.930 1.010 -10.015 1.00 97.50 70 VAL A C 1
ATOM 553 O O . VAL A 1 70 ? 7.073 1.246 -9.167 1.00 97.50 70 VAL A O 1
ATOM 556 N N . GLU A 1 71 ? 8.387 -0.215 -10.265 1.00 97.69 71 GLU A N 1
ATOM 557 C CA . GLU A 1 71 ? 7.943 -1.422 -9.570 1.00 97.69 71 GLU A CA 1
ATOM 558 C C . GLU A 1 71 ? 8.137 -1.292 -8.052 1.00 97.69 71 GLU A C 1
ATOM 560 O O . GLU A 1 71 ? 7.134 -1.326 -7.341 1.00 97.69 71 GLU A O 1
ATOM 565 N N . ASN A 1 72 ? 9.347 -0.968 -7.579 1.00 96.81 72 ASN A N 1
ATOM 566 C CA . ASN A 1 72 ? 9.630 -0.776 -6.150 1.00 96.81 72 ASN A CA 1
ATOM 567 C C . ASN A 1 72 ? 8.661 0.224 -5.489 1.00 96.81 72 ASN A C 1
ATOM 569 O O . ASN A 1 72 ? 8.104 -0.029 -4.421 1.00 96.81 72 ASN A O 1
ATOM 573 N N . THR A 1 73 ? 8.412 1.366 -6.140 1.00 97.12 73 THR A N 1
ATOM 574 C CA . THR A 1 73 ? 7.509 2.403 -5.606 1.00 97.12 73 THR A CA 1
ATOM 575 C C . THR A 1 73 ? 6.069 1.892 -5.476 1.00 97.12 73 THR A C 1
ATOM 577 O O . THR A 1 73 ? 5.380 2.154 -4.483 1.00 97.12 73 THR A O 1
ATOM 580 N N . LEU A 1 74 ? 5.587 1.173 -6.492 1.00 97.88 74 LEU A N 1
ATOM 581 C CA . LEU A 1 74 ? 4.242 0.605 -6.496 1.00 97.88 74 LEU A CA 1
ATOM 582 C C . LEU A 1 74 ? 4.111 -0.538 -5.484 1.00 97.88 74 LEU A C 1
ATOM 584 O O . LEU A 1 74 ? 3.077 -0.651 -4.817 1.00 97.88 74 LEU A O 1
ATOM 588 N N . GLU A 1 75 ? 5.146 -1.361 -5.343 1.00 97.25 75 GLU A N 1
ATOM 589 C CA . GLU A 1 75 ? 5.182 -2.475 -4.407 1.00 97.25 75 GLU A CA 1
ATOM 590 C C . GLU A 1 75 ? 5.141 -1.987 -2.957 1.00 97.25 75 GLU A C 1
ATOM 592 O O . GLU A 1 75 ? 4.306 -2.456 -2.176 1.00 97.25 75 GLU A O 1
ATOM 597 N N . GLU A 1 76 ? 5.957 -0.992 -2.596 1.00 95.94 76 GLU A N 1
ATOM 598 C CA . GLU A 1 76 ? 5.932 -0.388 -1.261 1.00 95.94 76 GLU A CA 1
ATOM 599 C C . GLU A 1 76 ? 4.507 0.035 -0.881 1.00 95.94 76 GLU A C 1
ATOM 601 O O . GLU A 1 76 ? 4.005 -0.264 0.213 1.00 95.94 76 GLU A O 1
ATOM 606 N N . ARG A 1 77 ? 3.800 0.675 -1.821 1.00 97.44 77 ARG A N 1
ATOM 607 C CA . ARG A 1 77 ? 2.409 1.073 -1.615 1.00 97.44 77 ARG A CA 1
ATOM 608 C C . ARG A 1 77 ? 1.473 -0.132 -1.513 1.00 97.44 77 ARG A C 1
ATOM 610 O O . ARG A 1 77 ? 0.620 -0.165 -0.619 1.00 97.44 77 ARG A O 1
ATOM 617 N N . PHE A 1 78 ? 1.634 -1.130 -2.377 1.00 97.75 78 PHE A N 1
ATOM 618 C CA . PHE A 1 78 ? 0.841 -2.360 -2.377 1.00 97.75 78 PHE A CA 1
ATOM 619 C C . PHE A 1 78 ? 0.962 -3.133 -1.057 1.00 97.75 78 PHE A C 1
ATOM 621 O O . PHE A 1 78 ? -0.044 -3.629 -0.528 1.00 97.75 78 PHE A O 1
ATOM 628 N N . ILE A 1 79 ? 2.165 -3.193 -0.485 1.00 95.88 79 ILE A N 1
ATOM 629 C CA . I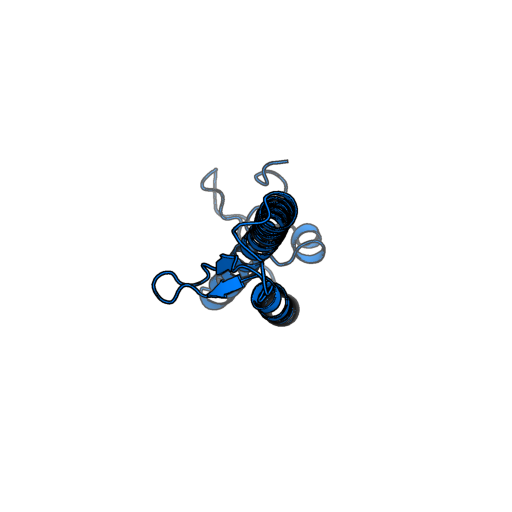LE A 1 79 ? 2.436 -3.812 0.813 1.00 95.88 79 ILE A CA 1
ATOM 630 C C . ILE A 1 79 ? 1.688 -3.066 1.921 1.00 95.88 79 ILE A C 1
ATOM 632 O O . ILE A 1 79 ? 1.018 -3.704 2.738 1.00 95.88 79 ILE A O 1
ATOM 636 N N . LEU A 1 80 ? 1.744 -1.730 1.951 1.00 96.12 80 LEU A N 1
ATOM 637 C CA . LEU A 1 80 ? 1.030 -0.926 2.953 1.00 96.12 80 LEU A CA 1
ATOM 638 C C . LEU A 1 80 ? -0.488 -1.130 2.877 1.00 96.12 80 LEU A C 1
ATOM 640 O O . LEU A 1 80 ? -1.131 -1.387 3.898 1.00 96.12 80 LEU A O 1
ATOM 644 N N . VAL A 1 81 ? -1.060 -1.086 1.672 1.00 98.12 81 VAL A N 1
ATOM 645 C CA . VAL A 1 81 ? -2.494 -1.330 1.449 1.00 98.12 81 VAL A CA 1
ATOM 646 C C . VAL A 1 81 ? -2.877 -2.751 1.873 1.00 98.12 81 VAL A C 1
ATOM 648 O O . VAL A 1 81 ? -3.875 -2.957 2.568 1.00 98.12 81 VAL A O 1
ATOM 651 N N . SER A 1 82 ? -2.059 -3.746 1.525 1.00 96.88 82 SER A N 1
ATOM 652 C CA . SER A 1 82 ? -2.295 -5.139 1.911 1.00 96.88 82 SER A CA 1
ATOM 653 C C . SER A 1 82 ? -2.222 -5.347 3.427 1.00 96.88 82 SER A C 1
ATOM 655 O O . SER A 1 82 ? -3.063 -6.062 3.975 1.00 96.88 82 SER A O 1
ATOM 657 N N . ARG A 1 83 ? -1.284 -4.689 4.120 1.00 95.75 83 ARG A N 1
ATOM 658 C CA . ARG A 1 83 ? -1.194 -4.698 5.591 1.00 95.75 83 ARG A CA 1
ATOM 659 C C . ARG A 1 83 ? -2.418 -4.054 6.238 1.00 95.75 83 ARG A C 1
ATOM 661 O O . ARG A 1 83 ? -2.941 -4.593 7.210 1.00 95.75 83 ARG A O 1
ATOM 668 N N . ALA A 1 84 ? -2.908 -2.943 5.693 1.00 97.12 84 ALA A N 1
ATOM 669 C CA . ALA A 1 84 ? -4.112 -2.286 6.191 1.00 97.12 84 ALA A CA 1
ATOM 670 C C . ALA A 1 84 ? -5.357 -3.181 6.045 1.00 97.12 84 ALA A C 1
ATOM 672 O O . ALA A 1 84 ? -6.123 -3.327 6.997 1.00 97.12 84 ALA A O 1
ATOM 673 N N . LEU A 1 85 ? -5.520 -3.857 4.903 1.00 97.88 85 LEU A N 1
ATOM 674 C CA . LEU A 1 85 ? -6.594 -4.837 4.695 1.00 97.88 85 LEU A CA 1
ATOM 675 C C . LEU A 1 85 ? -6.477 -6.050 5.629 1.00 97.88 85 LEU A C 1
ATOM 677 O O . LEU A 1 85 ? -7.486 -6.552 6.123 1.00 97.88 85 LEU A O 1
ATOM 681 N N . ASP A 1 86 ? -5.262 -6.524 5.897 1.00 96.69 86 ASP A N 1
ATOM 682 C CA . ASP A 1 86 ? -5.026 -7.585 6.879 1.00 96.69 86 ASP A CA 1
ATOM 683 C C . ASP A 1 86 ? -5.385 -7.135 8.307 1.00 96.69 86 ASP A C 1
ATOM 685 O O . ASP A 1 86 ? -6.031 -7.877 9.047 1.00 96.69 86 ASP A O 1
ATOM 689 N N . ALA A 1 87 ? -5.085 -5.886 8.672 1.00 96.19 87 ALA A N 1
ATOM 690 C CA . ALA A 1 87 ? -5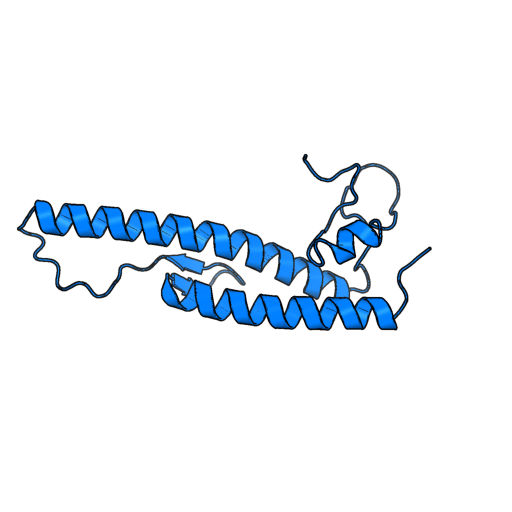.517 -5.302 9.941 1.00 96.19 87 ALA A CA 1
ATOM 691 C C . ALA A 1 87 ? -7.049 -5.192 10.050 1.00 96.19 87 ALA A C 1
ATOM 693 O O . ALA A 1 87 ? -7.599 -5.388 11.134 1.00 96.19 87 ALA A O 1
ATOM 694 N N . VAL A 1 88 ? -7.761 -4.932 8.944 1.00 96.50 88 VAL A N 1
ATOM 695 C CA . VAL A 1 88 ? -9.236 -4.977 8.922 1.00 96.50 88 VAL A CA 1
ATOM 696 C C . VAL A 1 88 ? -9.726 -6.392 9.238 1.00 96.50 88 VAL A C 1
ATOM 698 O O . VAL A 1 88 ? -10.579 -6.557 10.108 1.00 96.50 88 VAL A O 1
ATOM 701 N N . LYS A 1 89 ? -9.144 -7.420 8.605 1.00 96.56 89 LYS A N 1
ATOM 702 C CA . LYS A 1 89 ? -9.495 -8.833 8.854 1.00 96.56 89 LYS A CA 1
ATOM 703 C C . LYS A 1 89 ? -9.213 -9.273 10.291 1.00 96.56 89 LYS A C 1
ATOM 705 O O . LYS A 1 89 ? -9.952 -10.087 10.833 1.00 96.56 89 LYS A O 1
ATOM 710 N N . LYS A 1 90 ? -8.143 -8.747 10.890 1.00 96.00 90 LYS A N 1
ATOM 711 C CA . LYS A 1 90 ? -7.716 -9.041 12.266 1.00 96.00 90 LYS A CA 1
ATOM 712 C C . LYS A 1 90 ? -8.400 -8.169 13.324 1.00 96.00 90 LYS A C 1
ATOM 714 O O . LYS A 1 90 ? -8.057 -8.284 14.494 1.00 96.00 90 LYS A O 1
ATOM 719 N N . GLU A 1 91 ? -9.328 -7.296 12.928 1.00 94.94 91 GLU A N 1
ATOM 720 C CA . GLU A 1 91 ? -10.012 -6.339 13.810 1.00 94.94 91 GLU A CA 1
ATOM 721 C C . GLU A 1 91 ? -9.059 -5.380 14.562 1.00 94.94 91 GLU A C 1
ATOM 723 O O . GLU A 1 91 ? -9.386 -4.862 15.629 1.00 94.94 91 GLU A O 1
ATOM 728 N N . THR A 1 92 ? -7.881 -5.098 13.992 1.00 94.88 92 THR A N 1
ATOM 729 C CA . THR A 1 92 ? -6.869 -4.176 14.548 1.00 94.88 92 THR A CA 1
ATOM 730 C C . THR A 1 92 ? -6.727 -2.873 13.758 1.00 94.88 92 THR A C 1
ATOM 732 O O . THR A 1 92 ? -5.928 -2.007 14.119 1.00 94.88 92 THR A O 1
ATOM 735 N N . TYR A 1 93 ? -7.502 -2.698 12.685 1.00 96.81 93 TYR A N 1
ATOM 736 C CA . TYR A 1 93 ? -7.444 -1.507 11.840 1.00 96.81 93 TYR A CA 1
ATOM 737 C C . TYR A 1 93 ? -7.729 -0.209 12.612 1.00 96.81 93 TYR A C 1
ATOM 739 O O . TYR A 1 93 ? -8.666 -0.111 13.407 1.00 96.81 93 TYR A O 1
ATOM 747 N N . GLY A 1 94 ? -6.924 0.820 12.335 1.00 95.38 94 GLY A N 1
ATOM 748 C CA . GLY A 1 94 ? -7.019 2.125 12.988 1.00 95.38 94 GLY A CA 1
ATOM 749 C C . GLY A 1 94 ? -6.381 2.192 14.378 1.00 95.38 94 GLY A C 1
ATOM 750 O O . GLY A 1 94 ? -6.562 3.198 15.065 1.00 95.38 94 GLY A O 1
ATOM 751 N N . VAL A 1 95 ? -5.633 1.167 14.794 1.00 95.19 95 VAL A N 1
ATOM 752 C CA . VAL A 1 95 ? -4.764 1.186 15.981 1.00 95.19 95 VAL A CA 1
ATOM 753 C C . VAL A 1 95 ? -3.317 1.362 15.529 1.00 95.19 95 VAL A C 1
ATOM 755 O O . VAL A 1 95 ? -2.879 0.713 14.585 1.00 95.19 95 VAL A O 1
ATOM 758 N N . CYS A 1 96 ? -2.575 2.255 16.185 1.00 94.94 96 CYS A N 1
ATOM 759 C CA . CYS A 1 96 ? -1.177 2.509 15.851 1.00 94.94 96 CYS A CA 1
ATOM 760 C C . CYS A 1 96 ? -0.322 1.253 16.084 1.00 94.94 96 CYS A C 1
ATOM 762 O O . CYS A 1 96 ? -0.378 0.669 17.165 1.00 94.94 96 CYS A O 1
ATOM 764 N N . SER A 1 97 ? 0.497 0.879 15.097 1.00 92.94 97 SER A N 1
ATOM 765 C CA . SER A 1 97 ? 1.388 -0.290 15.150 1.00 92.94 97 SER A CA 1
ATOM 766 C C . SER A 1 97 ? 2.676 -0.083 15.952 1.00 92.94 97 SER A C 1
ATOM 768 O O . SER A 1 97 ? 3.395 -1.055 16.200 1.00 92.94 97 SER A O 1
ATOM 770 N N . SER A 1 98 ? 2.985 1.159 16.344 1.00 91.94 98 SER A N 1
ATOM 771 C CA . SER A 1 98 ? 4.176 1.475 17.135 1.00 91.94 98 SER A CA 1
ATOM 772 C C . SER A 1 98 ? 4.189 0.668 18.432 1.00 91.94 98 SER A C 1
ATOM 774 O O . SER A 1 98 ? 3.174 0.547 19.119 1.00 91.94 98 SER A O 1
ATOM 776 N N . GLN A 1 99 ? 5.359 0.125 18.762 1.00 89.56 99 GLN A N 1
ATOM 777 C CA . GLN A 1 99 ? 5.598 -0.562 20.032 1.00 89.56 99 GLN A CA 1
ATOM 778 C C . GLN A 1 99 ? 5.863 0.432 21.177 1.00 89.56 99 GLN A C 1
ATOM 780 O O . GLN A 1 99 ? 6.017 0.032 22.331 1.00 89.56 99 GLN A O 1
ATOM 785 N N . GLU A 1 100 ? 5.921 1.732 20.875 1.00 89.44 100 GLU A N 1
ATOM 786 C CA . GLU A 1 100 ? 6.090 2.777 21.872 1.00 89.44 100 GLU A CA 1
ATOM 787 C C . GLU A 1 100 ? 4.770 3.090 22.580 1.00 89.44 100 GLU A C 1
ATOM 789 O O . GLU A 1 100 ? 3.796 3.571 21.998 1.00 89.44 100 GLU A O 1
ATOM 794 N N . GLY A 1 101 ? 4.763 2.889 23.895 1.00 84.69 101 GLY A N 1
ATOM 795 C CA . GLY A 1 101 ? 3.618 3.220 24.730 1.00 84.69 101 GLY A CA 1
ATOM 796 C C . GLY A 1 101 ? 2.489 2.192 24.647 1.00 84.69 101 GLY A C 1
ATOM 797 O O . GLY A 1 101 ? 2.707 0.999 24.464 1.00 84.69 101 GLY A O 1
ATOM 798 N N . LYS A 1 102 ? 1.261 2.647 24.910 1.00 89.19 102 LYS A N 1
ATOM 799 C CA . LYS A 1 102 ? 0.065 1.792 24.940 1.00 89.19 102 LYS A CA 1
ATOM 800 C C . LYS A 1 102 ? -0.635 1.818 23.581 1.00 89.19 102 LYS A C 1
ATOM 802 O O . LYS A 1 102 ? -0.627 2.877 22.957 1.00 89.19 102 LYS A O 1
ATOM 807 N N . PRO A 1 103 ? -1.341 0.744 23.181 1.00 90.38 103 PRO A N 1
ATOM 808 C CA . PRO A 1 103 ? -2.191 0.769 21.997 1.00 90.38 103 PRO A CA 1
ATOM 809 C C . PRO A 1 103 ? -3.144 1.965 22.028 1.00 90.38 103 PRO A C 1
ATOM 811 O O . PRO A 1 103 ? -3.880 2.173 22.997 1.00 90.38 103 PRO A O 1
ATOM 814 N N . HIS A 1 104 ? -3.113 2.767 20.971 1.00 92.56 104 HIS A N 1
ATOM 815 C CA . HIS A 1 104 ? -3.926 3.969 20.845 1.00 92.56 104 HIS A CA 1
ATOM 816 C C . HIS A 1 104 ? -4.404 4.128 19.395 1.00 92.56 104 HIS A C 1
ATOM 818 O O . HIS A 1 104 ? -3.763 3.620 18.470 1.00 92.56 104 HIS A O 1
ATOM 824 N N . PRO A 1 105 ? -5.537 4.814 19.168 1.00 94.94 105 PRO A N 1
ATOM 825 C CA . PRO A 1 105 ? -6.073 4.978 17.825 1.00 94.94 105 PRO A CA 1
ATOM 826 C C . PRO A 1 105 ? -5.168 5.856 16.953 1.00 94.94 105 PRO A C 1
ATOM 828 O O . PRO A 1 105 ? -4.480 6.749 17.453 1.00 94.94 105 PRO A O 1
ATOM 831 N N . ILE A 1 106 ? -5.216 5.613 15.647 1.00 95.31 106 ILE A N 1
ATOM 832 C CA . ILE A 1 106 ? -4.724 6.520 14.609 1.00 95.31 106 ILE A CA 1
ATOM 833 C C . ILE A 1 106 ? -5.761 7.632 14.426 1.00 95.31 106 ILE A C 1
ATOM 835 O O . ILE A 1 106 ? -6.973 7.403 14.494 1.00 95.31 106 ILE A O 1
ATOM 839 N N . GLU A 1 107 ? -5.300 8.859 14.213 1.00 95.06 107 GLU A N 1
ATOM 840 C CA . GLU A 1 107 ? -6.171 10.009 14.017 1.00 95.06 107 GLU A CA 1
ATOM 841 C C . GLU A 1 107 ? -7.070 9.806 12.789 1.00 95.06 107 GLU A C 1
ATOM 843 O O . GLU A 1 107 ? -6.593 9.505 11.697 1.00 95.06 107 GLU A O 1
ATOM 848 N N . TYR A 1 108 ? -8.379 10.042 12.931 1.00 94.50 108 TYR A N 1
ATOM 849 C CA . TYR A 1 108 ? -9.328 9.868 11.822 1.00 94.50 108 TYR A CA 1
ATOM 850 C C . TYR A 1 108 ? -8.912 10.654 10.569 1.00 94.50 108 TYR A C 1
ATOM 852 O O . TYR A 1 108 ? -8.932 10.105 9.475 1.00 94.50 108 TYR A O 1
ATOM 860 N N . LYS A 1 109 ? -8.465 11.908 10.732 1.00 94.94 109 LYS A N 1
ATOM 861 C CA . LYS A 1 109 ? -7.985 12.741 9.616 1.00 94.94 109 LYS A CA 1
ATOM 862 C C . LYS A 1 109 ? -6.768 12.142 8.907 1.00 94.94 109 LYS A C 1
ATOM 864 O O . LYS A 1 109 ? -6.606 12.338 7.709 1.00 94.94 109 LYS A O 1
ATOM 869 N N . ARG A 1 110 ? -5.919 11.406 9.631 1.00 95.19 110 ARG A N 1
ATOM 870 C CA . ARG A 1 110 ? -4.773 10.707 9.045 1.00 95.19 110 ARG A CA 1
ATOM 871 C C . ARG A 1 110 ? -5.229 9.524 8.198 1.00 95.19 110 ARG A C 1
ATOM 873 O O . ARG A 1 110 ? -4.755 9.395 7.080 1.00 95.19 110 ARG A O 1
ATOM 880 N N . LEU A 1 111 ? -6.176 8.723 8.687 1.00 96.75 111 LEU A N 1
ATOM 881 C CA . LEU A 1 111 ? -6.771 7.625 7.909 1.00 96.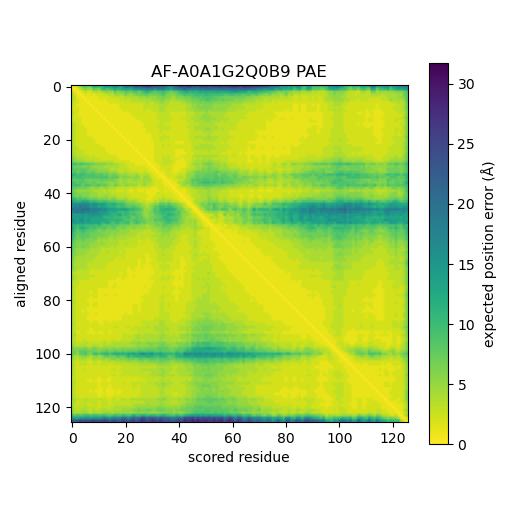75 111 LEU A CA 1
ATOM 882 C C . LEU A 1 111 ? -7.593 8.129 6.717 1.00 96.75 111 LEU A C 1
ATOM 884 O O . LEU A 1 111 ? -7.648 7.487 5.679 1.00 96.75 111 LEU A O 1
ATOM 888 N N . GLU A 1 112 ? -8.222 9.293 6.848 1.00 95.50 112 GLU A N 1
ATOM 889 C CA . GLU A 1 112 ? -8.942 9.941 5.753 1.00 95.50 112 GLU A CA 1
ATOM 890 C C . GLU A 1 112 ? -8.002 10.402 4.634 1.00 95.50 112 GLU A C 1
ATOM 892 O O . GLU A 1 112 ? -8.335 10.227 3.463 1.00 95.50 112 GLU A O 1
ATOM 897 N N . ALA A 1 113 ? -6.826 10.927 4.993 1.00 95.75 113 ALA A N 1
ATOM 898 C CA . ALA A 1 113 ? -5.781 11.306 4.045 1.00 95.75 113 ALA A CA 1
ATOM 899 C C . ALA A 1 113 ? -5.030 10.094 3.467 1.00 95.75 113 ALA A C 1
ATOM 901 O O . ALA A 1 113 ? -4.678 10.088 2.293 1.00 95.75 113 ALA A O 1
ATOM 902 N N . ASN A 1 114 ? -4.780 9.071 4.285 1.00 96.94 114 ASN A N 1
ATOM 903 C CA . ASN A 1 114 ? -4.107 7.842 3.889 1.00 96.94 114 ASN A CA 1
ATOM 904 C C . ASN A 1 114 ? -4.726 6.636 4.622 1.00 96.94 114 ASN A C 1
ATOM 906 O O . ASN A 1 114 ? -4.310 6.324 5.744 1.00 96.94 114 ASN A O 1
ATOM 910 N N . PRO A 1 115 ? -5.673 5.919 3.990 1.00 97.69 115 PRO A N 1
ATOM 911 C CA . PRO A 1 115 ? -6.301 4.734 4.579 1.00 97.69 115 PRO A CA 1
ATOM 912 C C . PRO A 1 115 ? -5.314 3.604 4.896 1.00 97.69 115 PRO A C 1
ATOM 914 O O . PRO A 1 115 ? -5.579 2.773 5.756 1.00 97.69 115 PRO A O 1
ATOM 917 N N . ALA A 1 116 ? -4.152 3.574 4.239 1.00 97.56 116 ALA A N 1
ATOM 918 C CA . ALA A 1 116 ? -3.124 2.565 4.476 1.00 97.56 116 ALA A CA 1
ATOM 919 C C . ALA A 1 116 ? -2.181 2.913 5.6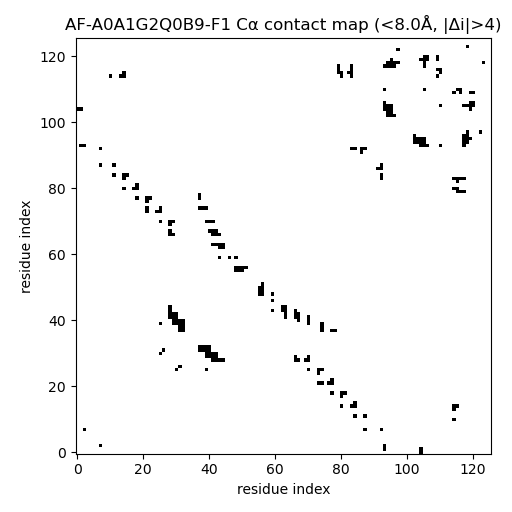46 1.00 97.56 116 ALA A C 1
ATOM 921 O O . ALA A 1 116 ? -1.200 2.209 5.879 1.00 97.56 116 ALA A O 1
ATOM 922 N N . ALA A 1 117 ? -2.427 4.007 6.377 1.00 96.1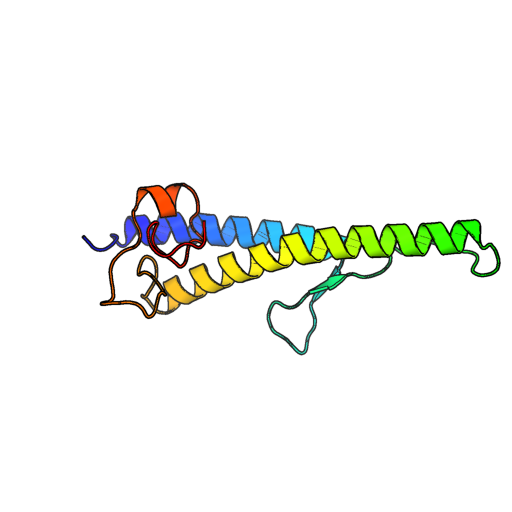2 117 ALA A N 1
ATOM 923 C CA . ALA A 1 117 ? -1.587 4.393 7.504 1.00 96.12 117 ALA A CA 1
ATOM 924 C C . ALA A 1 117 ? -1.644 3.348 8.635 1.00 96.12 117 ALA A C 1
ATOM 926 O O . ALA A 1 117 ? -2.707 3.068 9.187 1.00 96.12 117 ALA A O 1
ATOM 927 N N . THR A 1 118 ? -0.479 2.826 9.023 1.00 93.31 118 THR A N 1
ATOM 928 C CA . THR A 1 118 ? -0.320 1.859 10.125 1.00 93.31 118 THR A CA 1
ATOM 929 C C . THR A 1 118 ? 0.044 2.520 11.457 1.00 93.31 118 THR A C 1
ATOM 931 O O . THR A 1 118 ? -0.149 1.943 12.524 1.00 93.31 118 THR A O 1
ATOM 934 N N . GLU A 1 119 ? 0.534 3.758 11.422 1.00 93.44 119 GLU A N 1
ATOM 935 C CA . GLU A 1 119 ? 0.999 4.509 12.594 1.00 93.44 119 GLU A CA 1
ATOM 936 C C . GLU A 1 119 ? 0.206 5.802 12.785 1.00 93.44 119 GLU A C 1
ATOM 938 O O . GLU A 1 119 ? -0.394 6.302 11.835 1.00 93.44 119 GLU A O 1
ATOM 943 N N . CYS A 1 120 ? 0.191 6.354 14.003 1.00 94.50 120 CYS A N 1
ATOM 944 C CA . CYS A 1 120 ? -0.364 7.684 14.281 1.00 94.50 120 CYS A CA 1
ATOM 945 C C . CYS A 1 120 ? 0.577 8.794 13.799 1.00 94.50 120 CYS A C 1
ATOM 947 O O . CYS A 1 120 ? 1.729 8.535 13.464 1.00 94.50 120 CYS A O 1
ATOM 949 N N . ILE A 1 121 ? 0.117 10.047 13.820 1.00 93.06 121 ILE A N 1
ATOM 950 C CA . ILE A 1 121 ? 0.942 11.199 13.410 1.00 93.06 121 ILE A CA 1
ATOM 951 C C . ILE A 1 121 ? 2.246 11.294 14.215 1.00 93.06 121 ILE A C 1
ATOM 953 O O . ILE A 1 121 ? 3.278 11.622 13.648 1.00 93.06 121 ILE A O 1
ATOM 957 N N . LYS A 1 122 ? 2.208 10.996 15.519 1.00 93.06 122 LYS A N 1
ATOM 958 C CA . LYS A 1 122 ? 3.382 11.105 16.398 1.00 93.06 122 LYS A CA 1
ATOM 959 C C . LYS A 1 122 ? 4.483 10.089 16.064 1.00 93.06 122 LYS A C 1
ATOM 961 O O . LYS A 1 122 ? 5.650 10.398 16.255 1.00 93.06 122 LYS A O 1
ATOM 966 N N . HIS A 1 123 ? 4.103 8.879 15.657 1.00 93.25 123 HIS A N 1
ATOM 967 C CA . HIS A 1 123 ? 5.049 7.783 15.420 1.00 93.25 123 HIS A CA 1
ATOM 968 C C . HIS A 1 123 ? 5.359 7.567 13.943 1.00 93.25 123 HIS A C 1
ATOM 970 O O . HIS A 1 123 ? 6.330 6.891 13.637 1.00 93.25 123 HIS A O 1
ATOM 976 N N . ALA A 1 124 ? 4.565 8.153 13.045 1.00 86.81 124 ALA A N 1
ATOM 977 C CA . ALA A 1 124 ? 4.903 8.199 11.637 1.00 86.81 124 ALA A CA 1
ATOM 978 C C . ALA A 1 124 ? 6.271 8.867 11.478 1.00 86.81 124 ALA A C 1
ATOM 980 O O . ALA A 1 124 ? 6.432 10.007 11.908 1.00 86.81 124 ALA A O 1
ATOM 981 N N . GLY A 1 125 ? 7.230 8.160 10.879 1.00 68.06 125 GLY A N 1
ATOM 982 C CA . GLY A 1 125 ? 8.549 8.698 10.544 1.00 68.06 125 GLY A CA 1
ATOM 983 C C . GLY A 1 125 ? 8.455 9.798 9.487 1.00 68.06 125 GLY A C 1
ATOM 984 O O . GLY A 1 125 ? 8.648 9.531 8.303 1.00 68.06 125 GLY A O 1
ATOM 985 N N . ILE A 1 126 ? 8.108 11.008 9.928 1.00 52.38 126 ILE A N 1
ATOM 986 C CA . ILE A 1 126 ? 8.246 12.274 9.199 1.00 52.38 126 ILE A CA 1
ATOM 987 C C . ILE A 1 126 ? 9.442 13.022 9.783 1.00 52.38 126 ILE A C 1
ATOM 989 O O . ILE A 1 126 ? 9.528 13.079 11.032 1.00 52.38 126 ILE A O 1
#

Organism: NCBI:txid1802370

Secondary structure (DSSP, 8-state):
-PPPHHHHHHHHHHHHHHHHHHHHHHHHHEEE-SSSTT-EEE--------TT-HHHHHHHHHHHHHHHHHHHHHHHHHHHHHHHHHHHHTT-TTB---SSSS--BPPHHHHHH-TT--S-TTTS--

Foldseek 3Di:
DDDDPVLLVVLLVVLVVLLVVLVVQLVVQFDDDPVDPLDTDGDFDPDPAPPVDPVSVVVSVVSSVVSRVSNVVSSVVNVLSVVQNVCSVVVNHQWAPDPPDDTDGADPVVCVVPVSDNHHPVPPPD

Nearest PDB structures (foldseek):
  4ijj-assembly1_A  TM=7.715E-01  e=5.554E-04  Pseudomonas aeruginosa UCBPP-PA14